Protein AF-A0A1K1NLE4-F1 (afdb_monomer_lite)

pLDDT: mean 75.54, std 18.73, range [28.31, 93.56]

Sequence (118 aa):
MPEGPSIVILKEELTLLDQEIFAGSGNIIKNEVLFRTHIHPLSKVGKLPLKKKKELIQETRQYSFDFLEWEKAFVLKKHRLPHTRKTCPQCHIPIIKEYLNATQRRSFFCNNCQLLYE

Structure (mmCIF, N/CA/C/O backbone):
data_AF-A0A1K1NLE4-F1
#
_entry.id   AF-A0A1K1NLE4-F1
#
loop_
_atom_site.group_PDB
_atom_site.id
_atom_site.type_symbol
_atom_site.label_atom_id
_atom_site.label_alt_id
_atom_site.label_comp_id
_atom_site.label_asym_id
_atom_site.label_entity_id
_atom_site.label_seq_id
_atom_site.pdbx_PDB_ins_code
_atom_site.Cartn_x
_atom_site.Cartn_y
_atom_site.Cartn_z
_atom_site.occupancy
_atom_site.B_iso_or_equiv
_atom_site.auth_seq_id
_atom_site.auth_comp_id
_atom_site.auth_asym_id
_atom_site.auth_atom_id
_atom_site.pdbx_PDB_model_num
ATOM 1 N N . MET A 1 1 ? -2.565 -28.270 20.303 1.00 33.94 1 MET A N 1
ATOM 2 C CA . MET A 1 1 ? -3.035 -27.029 19.654 1.00 33.94 1 MET A CA 1
ATOM 3 C C . MET A 1 1 ? -1.975 -25.985 19.944 1.00 33.94 1 MET A C 1
ATOM 5 O O . MET A 1 1 ? -1.832 -25.673 21.117 1.00 33.94 1 MET A O 1
ATOM 9 N N . PRO A 1 2 ? -1.137 -25.553 18.986 1.00 35.81 2 PRO A N 1
ATOM 10 C CA . PRO A 1 2 ? -0.201 -24.490 19.285 1.00 35.81 2 PRO A CA 1
ATOM 11 C C . PRO A 1 2 ? -0.934 -23.155 19.160 1.00 35.81 2 PRO A C 1
ATOM 13 O O . PRO A 1 2 ? -1.537 -22.845 18.132 1.00 35.81 2 PRO A O 1
ATOM 16 N N . GLU A 1 3 ? -0.912 -22.438 20.276 1.00 32.31 3 GLU A N 1
ATOM 17 C CA . GLU A 1 3 ? -1.165 -21.013 20.438 1.00 32.31 3 GLU A CA 1
ATOM 18 C C . GLU A 1 3 ? -0.676 -20.242 19.197 1.00 32.31 3 GLU A C 1
ATOM 20 O O . GLU A 1 3 ? 0.493 -20.331 18.811 1.00 32.31 3 GLU A O 1
ATOM 25 N N . GLY A 1 4 ? -1.592 -19.537 18.526 1.00 28.31 4 GLY A N 1
ATOM 26 C CA . GLY A 1 4 ? -1.258 -18.678 17.389 1.00 28.31 4 GLY A CA 1
ATOM 27 C C . GLY A 1 4 ? -0.307 -17.558 17.823 1.00 28.31 4 GLY A C 1
ATOM 28 O O . GLY A 1 4 ? -0.349 -17.148 18.983 1.00 28.31 4 GLY A O 1
ATOM 29 N N . PRO A 1 5 ? 0.561 -17.055 16.930 1.00 31.16 5 PRO A N 1
ATOM 30 C CA . PRO A 1 5 ? 1.585 -16.104 17.322 1.00 31.16 5 PRO A CA 1
ATOM 31 C C . PRO A 1 5 ? 0.927 -14.828 17.848 1.00 31.16 5 PRO A C 1
ATOM 33 O O . PRO A 1 5 ? 0.120 -14.186 17.170 1.00 31.16 5 PRO A O 1
ATOM 36 N N . SER A 1 6 ? 1.276 -14.503 19.090 1.00 29.28 6 SER A N 1
ATOM 37 C CA . SER A 1 6 ? 0.926 -13.280 19.793 1.00 29.28 6 SER A CA 1
ATOM 38 C C . SER A 1 6 ? 1.174 -12.071 18.897 1.00 29.28 6 SER A C 1
ATOM 40 O O . SER A 1 6 ? 2.296 -11.811 18.468 1.00 29.28 6 SER A O 1
ATOM 42 N N . ILE A 1 7 ? 0.103 -11.333 18.614 1.00 33.91 7 ILE A N 1
ATOM 43 C CA . ILE A 1 7 ? 0.139 -10.055 17.908 1.00 33.91 7 ILE A CA 1
ATOM 44 C C . ILE A 1 7 ? 0.926 -9.085 18.795 1.00 33.91 7 ILE A C 1
ATOM 46 O O . ILE A 1 7 ? 0.396 -8.566 19.776 1.00 33.91 7 ILE A O 1
ATOM 50 N N . VAL A 1 8 ? 2.203 -8.867 18.483 1.00 31.33 8 VAL A N 1
ATOM 51 C CA . VAL A 1 8 ? 3.027 -7.850 19.141 1.00 31.33 8 VAL A CA 1
ATOM 52 C C . VAL A 1 8 ? 2.498 -6.480 18.710 1.00 31.33 8 VAL A C 1
ATOM 54 O O . VAL A 1 8 ? 2.725 -6.008 17.600 1.00 31.33 8 VAL A O 1
ATOM 57 N N . ILE A 1 9 ? 1.713 -5.859 19.591 1.00 35.34 9 ILE A N 1
ATOM 58 C CA . ILE A 1 9 ? 1.218 -4.486 19.460 1.00 35.34 9 ILE A CA 1
ATOM 59 C C . ILE A 1 9 ? 2.309 -3.556 19.988 1.00 35.34 9 ILE A C 1
ATOM 61 O O . ILE A 1 9 ? 2.246 -3.160 21.143 1.00 35.34 9 ILE A O 1
ATOM 65 N N . LEU A 1 10 ? 3.313 -3.206 19.182 1.00 30.39 10 LEU A N 1
ATOM 66 C CA . LEU A 1 10 ? 4.247 -2.124 19.524 1.00 30.39 10 LEU A CA 1
ATOM 67 C C . LEU A 1 10 ? 4.722 -1.382 18.268 1.00 30.39 10 LEU A C 1
ATOM 69 O O . LEU A 1 10 ? 5.803 -1.651 17.754 1.00 30.39 10 LEU A O 1
ATOM 73 N N . LYS A 1 11 ? 3.899 -0.438 17.793 1.00 36.81 11 LYS A N 1
ATOM 74 C CA . LYS A 1 11 ? 4.255 0.899 17.259 1.00 36.81 11 LYS A CA 1
ATOM 75 C C . LYS A 1 11 ? 3.050 1.476 16.518 1.00 36.81 11 LYS A C 1
ATOM 77 O O . LYS A 1 11 ? 2.286 0.754 15.890 1.00 36.81 11 LYS A O 1
ATOM 82 N N . GLU A 1 12 ? 2.857 2.782 16.626 1.00 41.34 12 GLU A N 1
ATOM 83 C CA . GLU A 1 12 ? 1.671 3.548 16.205 1.00 41.34 12 GLU A CA 1
ATOM 84 C C . GLU A 1 12 ? 1.457 3.627 14.674 1.00 41.34 12 GLU A C 1
ATOM 86 O O . GLU A 1 12 ? 0.706 4.467 14.185 1.00 41.34 12 GLU A O 1
ATOM 91 N N . GLU A 1 13 ? 2.085 2.737 13.905 1.00 49.97 13 GLU A N 1
ATOM 92 C CA . GLU A 1 13 ? 2.140 2.724 12.444 1.00 49.97 13 GLU A CA 1
ATOM 93 C C . GLU A 1 13 ? 1.663 1.379 11.869 1.00 49.97 13 GLU A C 1
ATOM 95 O O . GLU A 1 13 ? 1.629 0.353 12.549 1.00 49.97 13 GLU A O 1
ATOM 100 N N . LEU A 1 14 ? 1.264 1.371 10.593 1.00 55.84 14 LEU A N 1
ATOM 101 C CA . LEU A 1 14 ? 0.874 0.143 9.907 1.00 55.84 14 LEU A CA 1
ATOM 102 C C . LEU A 1 14 ? 2.081 -0.811 9.813 1.00 55.84 14 LEU A C 1
ATOM 104 O O . LEU A 1 14 ? 3.017 -0.562 9.051 1.00 55.84 14 LEU A O 1
ATOM 108 N N . THR A 1 15 ? 2.034 -1.917 10.559 1.00 58.56 15 THR A N 1
ATOM 109 C CA . THR A 1 15 ? 3.124 -2.892 10.781 1.00 58.56 15 THR A CA 1
ATOM 110 C C . THR A 1 15 ? 3.544 -3.704 9.551 1.00 58.56 15 THR A C 1
ATOM 112 O O . THR A 1 15 ? 4.288 -4.671 9.665 1.00 58.56 15 THR A O 1
ATOM 115 N N . LEU A 1 16 ? 3.153 -3.294 8.342 1.00 56.44 16 LEU A N 1
ATOM 116 C CA . LEU A 1 16 ? 3.582 -3.931 7.093 1.00 56.44 16 LEU A CA 1
ATOM 117 C C . LEU A 1 16 ? 5.102 -3.946 6.895 1.00 56.44 16 LEU A C 1
ATOM 119 O O . LEU A 1 16 ? 5.571 -4.660 6.022 1.00 56.44 16 LEU A O 1
ATOM 123 N N . LEU A 1 17 ? 5.866 -3.129 7.623 1.00 54.00 17 LEU A N 1
ATOM 124 C CA . LEU A 1 17 ? 7.330 -3.091 7.539 1.00 54.00 17 LEU A CA 1
ATOM 125 C C . LEU A 1 17 ? 8.030 -3.886 8.640 1.00 54.00 17 LEU A C 1
ATOM 127 O O . LEU A 1 17 ? 9.258 -4.004 8.594 1.00 54.00 17 LEU A O 1
ATOM 131 N N . ASP A 1 18 ? 7.280 -4.386 9.618 1.00 59.34 18 ASP A N 1
ATOM 132 C CA . ASP A 1 18 ? 7.837 -5.191 10.689 1.00 59.34 18 ASP A CA 1
ATOM 133 C C . ASP A 1 18 ? 8.328 -6.513 10.094 1.00 59.34 18 ASP A C 1
ATOM 135 O O . ASP A 1 18 ? 7.537 -7.282 9.558 1.00 59.34 18 ASP A O 1
ATOM 139 N N . GLN A 1 19 ? 9.640 -6.749 10.119 1.00 55.91 19 GLN A N 1
ATOM 140 C CA . GLN A 1 19 ? 10.227 -7.959 9.541 1.00 55.91 19 GLN A CA 1
ATOM 141 C C . GLN A 1 19 ? 9.955 -9.204 10.394 1.00 55.91 19 GLN A C 1
ATOM 143 O O . GLN A 1 19 ? 10.089 -10.308 9.875 1.00 55.91 19 GLN A O 1
ATOM 148 N N . GLU A 1 20 ? 9.543 -9.047 11.656 1.00 48.22 20 GLU A N 1
ATOM 149 C CA . GLU A 1 20 ? 9.090 -10.165 12.490 1.00 48.22 20 GLU A CA 1
ATOM 150 C C . GLU A 1 20 ? 7.684 -10.629 12.081 1.00 48.22 20 GLU A C 1
ATOM 152 O O . GLU A 1 20 ?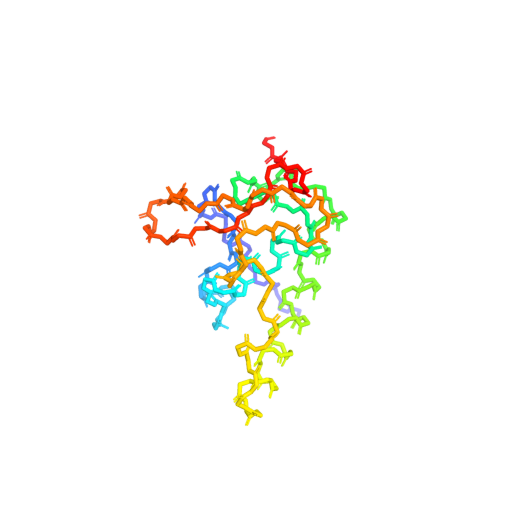 7.351 -11.803 12.223 1.00 48.22 20 GLU A O 1
ATOM 157 N N . ILE A 1 21 ? 6.873 -9.726 11.511 1.00 51.97 21 ILE A N 1
ATOM 158 C CA . ILE A 1 21 ? 5.489 -10.000 11.085 1.00 51.97 21 ILE A CA 1
ATOM 159 C C . ILE A 1 21 ? 5.402 -10.248 9.565 1.00 51.97 21 ILE A C 1
ATOM 161 O O . ILE A 1 21 ? 4.665 -11.122 9.112 1.00 51.97 21 ILE A O 1
ATOM 165 N N . PHE A 1 22 ? 6.171 -9.504 8.769 1.00 54.22 22 PHE A N 1
ATOM 166 C CA . PHE A 1 22 ? 6.225 -9.540 7.304 1.00 54.22 22 PHE A CA 1
ATOM 167 C C . PHE A 1 22 ? 7.679 -9.483 6.802 1.00 54.22 22 PHE A C 1
ATOM 169 O O . PHE A 1 22 ? 8.114 -8.504 6.180 1.00 54.22 22 PHE A O 1
ATOM 176 N N . ALA A 1 23 ? 8.440 -10.552 7.049 1.00 48.56 23 ALA A N 1
ATOM 177 C CA . ALA A 1 23 ? 9.783 -10.721 6.497 1.00 48.56 23 ALA A CA 1
ATOM 178 C C . ALA A 1 23 ? 9.770 -10.548 4.961 1.00 48.56 23 ALA A C 1
ATOM 180 O O . ALA A 1 23 ? 9.038 -11.239 4.253 1.00 48.56 23 ALA A O 1
ATOM 181 N N . GLY A 1 24 ? 10.553 -9.596 4.444 1.00 55.84 24 GLY A N 1
ATOM 182 C CA . GLY A 1 24 ? 10.638 -9.270 3.013 1.00 55.84 24 GLY A CA 1
ATOM 183 C C . GLY A 1 24 ? 9.758 -8.102 2.542 1.00 55.84 24 GLY A C 1
ATOM 184 O O . GLY A 1 24 ? 9.934 -7.620 1.421 1.00 55.84 24 GLY A O 1
ATOM 185 N N . SER A 1 25 ? 8.859 -7.571 3.381 1.00 60.22 25 SER A N 1
ATOM 186 C CA . SER A 1 25 ? 8.040 -6.409 3.012 1.00 60.22 25 SER A CA 1
ATOM 187 C C . SER A 1 25 ? 8.848 -5.104 3.067 1.00 60.22 25 SER A C 1
ATOM 189 O O . SER A 1 25 ? 9.070 -4.493 4.116 1.00 60.22 25 SER A O 1
ATOM 191 N N . GLY A 1 26 ? 9.337 -4.680 1.901 1.00 72.38 26 GLY A N 1
ATOM 192 C CA . GLY A 1 26 ? 10.045 -3.414 1.717 1.00 72.38 26 GLY A CA 1
ATOM 193 C C . GLY A 1 26 ? 9.114 -2.199 1.581 1.00 72.38 26 GLY A C 1
ATOM 194 O O . GLY A 1 26 ? 7.901 -2.309 1.411 1.00 72.38 26 GLY A O 1
ATOM 195 N N . ASN A 1 27 ? 9.692 -0.991 1.559 1.00 79.00 27 ASN A N 1
ATOM 196 C CA . ASN A 1 27 ? 8.937 0.266 1.407 1.00 79.00 27 ASN A CA 1
ATOM 197 C C . ASN A 1 27 ? 8.101 0.332 0.109 1.00 79.00 27 ASN A C 1
ATOM 199 O O . ASN A 1 27 ? 7.128 1.078 0.041 1.00 79.00 27 ASN A O 1
ATOM 203 N N . ILE A 1 28 ? 8.472 -0.437 -0.921 1.00 79.56 28 ILE A N 1
ATOM 204 C CA . ILE A 1 28 ? 7.696 -0.555 -2.162 1.00 79.56 28 ILE A CA 1
ATOM 205 C C . ILE A 1 28 ? 6.377 -1.281 -1.885 1.00 79.56 28 ILE A C 1
ATOM 207 O O . ILE A 1 28 ? 5.327 -0.706 -2.145 1.00 79.56 28 ILE A O 1
ATOM 211 N N . ILE A 1 29 ? 6.428 -2.486 -1.304 1.00 82.62 29 ILE A N 1
ATOM 212 C CA . ILE A 1 29 ? 5.238 -3.298 -1.001 1.00 82.62 29 ILE A CA 1
ATOM 213 C C . ILE A 1 29 ? 4.282 -2.510 -0.106 1.00 82.62 29 ILE A C 1
ATOM 215 O O . ILE A 1 29 ? 3.110 -2.380 -0.447 1.00 82.62 29 ILE A O 1
ATOM 219 N N . LYS A 1 30 ? 4.797 -1.867 0.954 1.00 84.50 30 LYS A N 1
ATOM 220 C CA . LYS A 1 30 ? 3.993 -0.986 1.817 1.00 84.50 30 LYS A CA 1
ATOM 221 C C . LYS A 1 30 ? 3.202 0.051 1.008 1.00 84.50 30 LYS A C 1
ATOM 223 O O . LYS A 1 30 ? 1.990 0.148 1.164 1.00 84.50 30 LYS A O 1
ATOM 228 N N . ASN A 1 31 ? 3.877 0.853 0.181 1.00 85.81 31 ASN A N 1
ATOM 229 C CA . ASN A 1 31 ? 3.219 1.944 -0.548 1.00 85.81 31 ASN A CA 1
ATOM 230 C C . ASN A 1 31 ? 2.202 1.421 -1.574 1.00 85.81 31 ASN A C 1
ATOM 232 O O . ASN A 1 31 ? 1.134 2.006 -1.728 1.00 85.81 31 ASN A O 1
ATOM 236 N N . GLU A 1 32 ? 2.518 0.322 -2.257 1.00 87.94 32 GLU A N 1
ATOM 237 C CA . GLU A 1 32 ? 1.650 -0.276 -3.277 1.00 87.94 32 GLU A CA 1
ATOM 238 C C . GLU A 1 32 ? 0.383 -0.872 -2.655 1.00 87.94 32 GLU A C 1
ATOM 240 O O . GLU A 1 32 ? -0.722 -0.586 -3.113 1.00 87.94 32 GLU A O 1
ATOM 245 N N . VAL A 1 33 ? 0.527 -1.628 -1.566 1.00 89.44 33 VAL A N 1
ATOM 246 C CA . VAL A 1 33 ? -0.598 -2.221 -0.833 1.00 89.44 33 VAL A CA 1
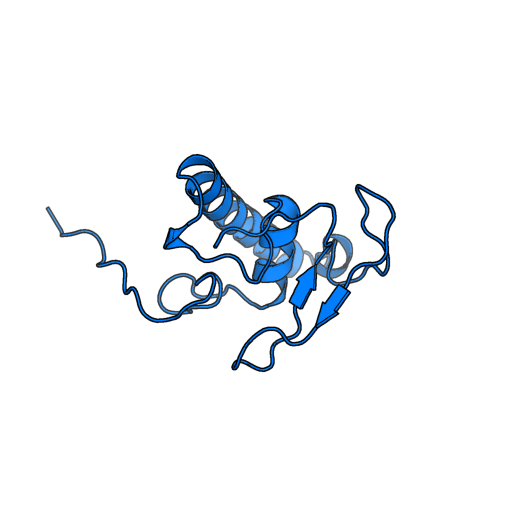ATOM 247 C C . VAL A 1 33 ? -1.481 -1.139 -0.215 1.00 89.44 33 VAL A C 1
ATOM 249 O O . VAL A 1 33 ? -2.702 -1.184 -0.359 1.00 89.44 33 VAL A O 1
ATOM 252 N N . LEU A 1 34 ? -0.893 -0.130 0.436 1.00 90.06 34 LEU A N 1
ATOM 253 C CA . LEU A 1 34 ? -1.646 0.997 1.001 1.00 90.06 34 LEU A CA 1
ATOM 254 C C . LEU A 1 34 ? -2.461 1.739 -0.060 1.00 90.06 34 LEU A C 1
ATOM 256 O O . LEU A 1 34 ? -3.614 2.100 0.177 1.00 90.06 34 LEU A O 1
ATOM 260 N N . PHE A 1 35 ? -1.868 1.949 -1.235 1.00 90.38 35 PHE A N 1
ATOM 261 C CA . PHE A 1 35 ? -2.544 2.591 -2.351 1.00 90.38 35 PHE A CA 1
ATOM 262 C C . PHE A 1 35 ? -3.710 1.738 -2.872 1.00 90.38 35 PHE A C 1
ATOM 264 O O . PHE A 1 35 ? -4.822 2.247 -2.991 1.00 90.38 35 PHE A O 1
ATOM 271 N N . ARG A 1 36 ? -3.484 0.440 -3.118 1.00 91.00 36 ARG A N 1
ATOM 272 C CA . ARG A 1 36 ? -4.502 -0.510 -3.615 1.00 91.00 36 ARG A CA 1
ATOM 273 C C . ARG A 1 36 ? -5.677 -0.689 -2.659 1.00 91.00 36 ARG A C 1
ATOM 275 O O . ARG A 1 36 ? -6.810 -0.828 -3.096 1.00 91.00 36 ARG A O 1
ATOM 282 N N . THR A 1 37 ? -5.405 -0.644 -1.360 1.00 92.19 37 THR A N 1
ATOM 283 C CA . THR A 1 37 ? -6.416 -0.819 -0.307 1.00 92.19 37 THR A CA 1
ATOM 284 C C . THR A 1 37 ? -7.080 0.484 0.121 1.00 92.19 37 THR A C 1
ATOM 286 O O . THR A 1 37 ? -7.970 0.470 0.977 1.00 92.19 37 THR A O 1
ATOM 289 N N . HIS A 1 38 ? -6.700 1.615 -0.482 1.00 93.56 38 HIS A N 1
ATOM 290 C CA . HIS A 1 38 ? -7.255 2.934 -0.178 1.00 93.56 38 HIS A CA 1
ATOM 291 C C . HIS A 1 38 ? -7.071 3.349 1.291 1.00 93.56 38 HIS A C 1
ATOM 293 O O . HIS A 1 38 ? -7.930 4.010 1.877 1.00 93.56 38 HIS A O 1
ATOM 299 N N . ILE A 1 39 ? -5.948 2.963 1.900 1.00 91.06 39 ILE A N 1
ATOM 300 C CA . ILE A 1 39 ? -5.629 3.266 3.300 1.00 91.06 39 ILE A CA 1
ATOM 301 C C . ILE A 1 39 ? -4.524 4.314 3.342 1.00 91.06 39 ILE A C 1
ATOM 303 O O . ILE A 1 39 ? -3.495 4.181 2.677 1.00 91.06 39 ILE A O 1
ATOM 307 N N . HIS A 1 40 ? -4.729 5.372 4.122 1.00 90.25 40 HIS A N 1
ATOM 308 C CA . HIS A 1 40 ? -3.730 6.417 4.300 1.00 90.25 40 HIS A CA 1
ATOM 309 C C . HIS A 1 40 ? -2.554 5.895 5.142 1.00 90.25 40 HIS A C 1
ATOM 311 O O . HIS A 1 40 ? -2.798 5.213 6.141 1.00 90.25 40 HIS A O 1
ATOM 317 N N . PRO A 1 41 ? -1.291 6.220 4.809 1.00 86.56 41 PRO A N 1
ATOM 318 C CA . PRO A 1 41 ? -0.111 5.743 5.542 1.00 86.56 41 PRO A CA 1
ATOM 319 C C . PRO A 1 41 ? -0.068 6.113 7.033 1.00 86.56 41 PRO A C 1
ATOM 321 O O . PRO A 1 41 ? 0.543 5.381 7.802 1.00 86.56 41 PRO A O 1
ATOM 324 N N . LEU A 1 42 ? -0.720 7.208 7.441 1.00 87.31 42 LEU A N 1
ATOM 325 C CA . LEU A 1 42 ? -0.864 7.604 8.855 1.00 87.31 42 LEU A CA 1
ATOM 326 C C . LEU A 1 42 ? -2.008 6.886 9.597 1.00 87.31 42 LEU A C 1
ATOM 328 O O . LEU A 1 42 ? -2.256 7.171 10.763 1.00 87.31 42 LEU A O 1
ATOM 332 N N . SER A 1 43 ? -2.736 5.978 8.942 1.00 87.06 43 SER A N 1
ATOM 333 C CA . SER A 1 43 ? -3.848 5.273 9.588 1.00 87.06 43 SER A CA 1
ATOM 334 C C . SER A 1 43 ? -3.351 4.323 10.672 1.00 87.06 43 SER A C 1
ATOM 336 O O . SER A 1 43 ? -2.402 3.563 10.465 1.00 87.06 43 SER A O 1
ATOM 338 N N . LYS A 1 44 ? -4.063 4.282 11.798 1.00 84.00 44 LYS A N 1
ATOM 339 C CA . LYS A 1 44 ? -3.772 3.355 12.895 1.00 84.00 44 LYS A CA 1
ATOM 340 C C . LYS A 1 44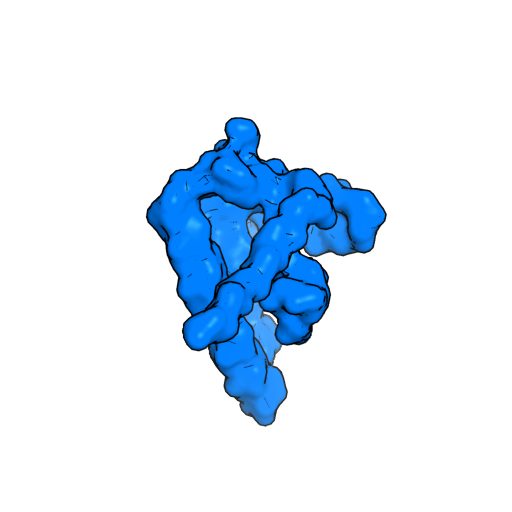 ? -4.401 1.995 12.616 1.00 84.00 44 LYS A C 1
ATOM 342 O O . LYS A 1 44 ? -5.615 1.892 12.439 1.00 84.00 44 LYS A O 1
ATOM 347 N N . VAL A 1 45 ? -3.603 0.921 12.675 1.00 80.44 45 VAL A N 1
ATOM 348 C CA . VAL A 1 45 ? -4.079 -0.464 12.453 1.00 80.44 45 VAL A CA 1
ATOM 349 C C . VAL A 1 45 ? -5.292 -0.778 13.328 1.00 80.44 45 VAL A C 1
ATOM 351 O O . VAL A 1 45 ? -6.279 -1.332 12.849 1.00 80.44 45 VAL A O 1
ATOM 354 N N . GLY A 1 46 ? -5.247 -0.392 14.609 1.00 81.56 46 GLY A N 1
ATOM 355 C CA . GLY A 1 46 ? -6.326 -0.641 15.567 1.00 81.56 46 GLY A CA 1
ATOM 356 C C . GLY A 1 46 ? -7.675 -0.066 15.128 1.00 81.56 46 GLY A C 1
ATOM 357 O O . GLY A 1 46 ? -8.706 -0.686 15.382 1.00 81.56 46 GLY A O 1
ATOM 358 N N . LYS A 1 47 ? -7.651 1.047 14.391 1.00 88.06 47 LYS A N 1
ATOM 359 C CA . LYS A 1 47 ? -8.814 1.839 13.972 1.00 88.06 47 LYS A CA 1
ATOM 360 C C . LYS A 1 47 ? -9.368 1.438 12.610 1.00 88.06 47 LYS A C 1
ATOM 362 O O . LYS A 1 47 ? -10.464 1.851 12.243 1.00 88.06 47 LYS A O 1
ATOM 367 N N . LEU A 1 48 ? -8.651 0.584 11.879 1.00 88.06 48 LEU A N 1
ATOM 368 C CA . LEU A 1 48 ? -9.148 0.028 10.628 1.00 88.06 48 LEU A CA 1
ATOM 369 C C . LEU A 1 48 ? -10.374 -0.872 10.880 1.00 88.06 48 LEU A C 1
ATOM 371 O O . LEU A 1 48 ? -10.313 -1.773 11.731 1.00 88.06 48 LEU A O 1
ATOM 375 N N . PRO A 1 49 ? -11.457 -0.717 10.096 1.00 93.06 49 PRO A N 1
ATOM 376 C CA . PRO A 1 49 ? -12.559 -1.669 10.079 1.00 93.06 49 PRO A CA 1
ATOM 377 C C . PRO A 1 49 ? -12.066 -3.086 9.767 1.00 93.06 49 PRO A C 1
ATOM 379 O O . PRO A 1 49 ? -11.131 -3.270 8.984 1.00 93.06 49 PRO A O 1
ATOM 382 N N . LEU A 1 50 ? -12.733 -4.112 10.305 1.00 90.19 50 LEU A N 1
ATOM 383 C CA . LEU A 1 50 ? -12.337 -5.513 10.093 1.00 90.19 50 LEU A CA 1
ATOM 384 C C . LEU A 1 50 ? -12.240 -5.880 8.603 1.00 90.19 50 LEU A C 1
ATOM 386 O O . LEU A 1 50 ? -11.326 -6.596 8.200 1.00 90.19 50 LEU A O 1
ATOM 390 N N . LYS A 1 51 ? -13.148 -5.346 7.776 1.00 92.38 51 LYS A N 1
ATOM 391 C CA . LYS A 1 51 ? -13.117 -5.522 6.318 1.00 92.38 51 LYS A CA 1
ATOM 392 C C . LYS A 1 51 ? -11.803 -5.011 5.717 1.00 92.38 51 LYS A C 1
ATOM 394 O O . LYS A 1 51 ? -11.166 -5.737 4.964 1.00 92.38 51 LYS A O 1
ATOM 399 N N . LYS A 1 52 ? -11.368 -3.811 6.113 1.00 91.06 52 LYS A N 1
ATOM 400 C CA . LYS A 1 52 ? -10.123 -3.196 5.635 1.00 91.06 52 LYS A CA 1
ATOM 401 C C . LYS A 1 52 ? -8.881 -3.917 6.147 1.00 91.06 52 LYS A C 1
ATOM 403 O O . LYS A 1 52 ? -7.934 -4.077 5.391 1.00 91.06 52 LYS A O 1
ATOM 408 N N . LYS A 1 53 ? -8.900 -4.433 7.381 1.00 88.31 53 LYS A N 1
ATOM 409 C CA . LYS A 1 53 ? -7.823 -5.299 7.898 1.00 88.31 53 LYS A CA 1
ATOM 410 C C . LYS A 1 53 ? -7.659 -6.564 7.049 1.00 88.31 53 LYS A C 1
ATOM 412 O O . LYS A 1 53 ? -6.543 -6.902 6.673 1.00 88.31 53 LYS A O 1
ATOM 417 N N . LYS A 1 54 ? -8.763 -7.243 6.717 1.00 88.88 54 LYS A N 1
ATOM 418 C CA . LYS A 1 54 ? -8.738 -8.443 5.860 1.00 88.88 54 LYS A CA 1
ATOM 419 C C . LYS A 1 54 ? -8.222 -8.129 4.456 1.00 88.88 54 LYS A C 1
ATOM 421 O O . LYS A 1 54 ? -7.348 -8.835 3.967 1.00 88.88 54 LYS A O 1
ATOM 426 N N . GLU A 1 55 ? -8.731 -7.056 3.856 1.00 92.00 55 GLU A N 1
ATOM 427 C CA . GLU A 1 55 ? -8.301 -6.562 2.543 1.00 92.00 55 GLU A CA 1
ATOM 428 C C . GLU A 1 55 ? -6.795 -6.261 2.531 1.00 92.00 55 GLU A C 1
ATOM 430 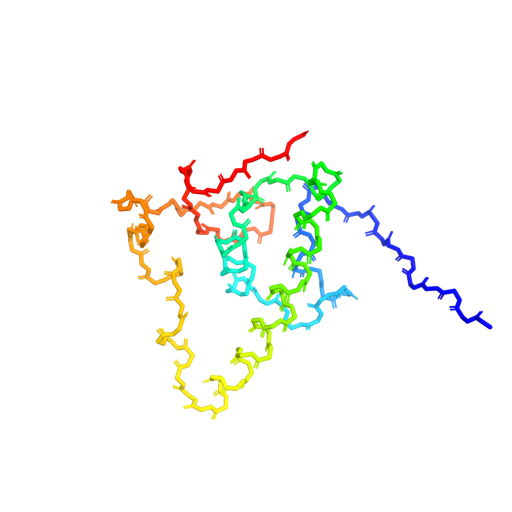O O . GLU A 1 55 ? -6.079 -6.720 1.649 1.00 92.00 55 GLU A O 1
ATOM 435 N N . LEU A 1 56 ? -6.291 -5.592 3.573 1.00 88.56 56 LEU A N 1
ATOM 436 C CA . LEU A 1 56 ? -4.872 -5.294 3.738 1.00 88.56 56 LEU A CA 1
ATOM 437 C C . LEU A 1 56 ? -3.999 -6.552 3.767 1.00 88.56 56 LEU A C 1
ATOM 439 O O . LEU A 1 56 ? -2.991 -6.617 3.066 1.00 88.56 56 LEU A O 1
ATOM 443 N N . ILE A 1 57 ? -4.378 -7.554 4.561 1.00 86.31 57 ILE A N 1
ATOM 444 C CA . ILE A 1 57 ? -3.627 -8.811 4.679 1.00 86.31 57 ILE A CA 1
ATOM 445 C C . ILE A 1 57 ? -3.634 -9.565 3.344 1.00 86.31 57 ILE A C 1
ATOM 447 O O . ILE A 1 57 ? -2.591 -10.052 2.902 1.00 86.31 57 ILE A O 1
ATOM 451 N N . GLN A 1 58 ? -4.796 -9.644 2.695 1.00 87.94 58 GLN A N 1
ATOM 452 C CA . GLN A 1 58 ? -4.953 -10.332 1.418 1.00 87.94 58 GLN A CA 1
ATOM 453 C C . GLN A 1 58 ? -4.107 -9.678 0.319 1.00 87.94 58 GLN A C 1
ATOM 455 O O . GLN A 1 58 ? -3.336 -10.374 -0.341 1.00 87.94 58 GLN A O 1
ATOM 460 N N . GLU A 1 59 ? -4.192 -8.355 0.172 1.00 89.62 59 GLU A N 1
ATOM 461 C CA . GLU A 1 59 ? -3.401 -7.608 -0.811 1.00 89.62 59 GLU A CA 1
ATOM 462 C C . GLU A 1 59 ? -1.903 -7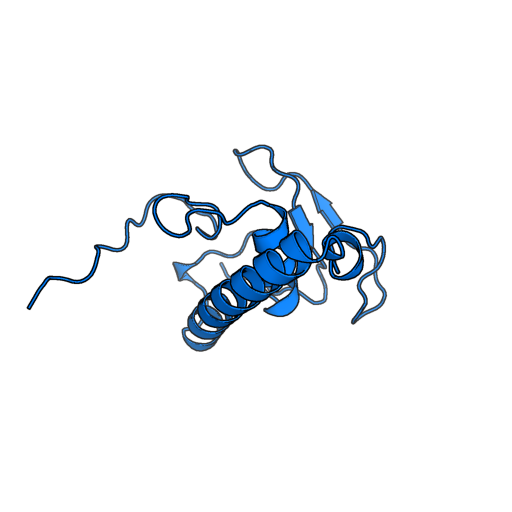.692 -0.518 1.00 89.62 59 GLU A C 1
ATOM 464 O O . GLU A 1 59 ? -1.110 -7.866 -1.438 1.00 89.62 59 GLU A O 1
ATOM 469 N N . THR A 1 60 ? -1.493 -7.647 0.755 1.00 86.31 60 THR A N 1
ATOM 470 C CA . THR A 1 60 ? -0.078 -7.815 1.131 1.00 86.31 60 THR A CA 1
ATOM 471 C C . THR A 1 60 ? 0.460 -9.163 0.681 1.00 86.31 60 THR A C 1
ATOM 473 O O . THR A 1 60 ? 1.531 -9.234 0.074 1.00 86.31 60 THR A O 1
ATOM 476 N N . ARG A 1 61 ? -0.286 -10.237 0.957 1.00 85.62 61 ARG A N 1
ATOM 477 C CA . ARG A 1 61 ? 0.095 -11.588 0.550 1.00 85.62 61 ARG A CA 1
ATOM 478 C C . ARG A 1 61 ? 0.187 -11.690 -0.969 1.00 85.62 61 ARG A C 1
ATOM 480 O O . ARG A 1 61 ? 1.221 -12.120 -1.470 1.00 85.62 61 ARG A O 1
ATOM 487 N N . GLN A 1 62 ? -0.865 -11.289 -1.681 1.00 87.75 62 GLN A N 1
ATOM 488 C CA . GLN A 1 62 ? -0.919 -11.403 -3.138 1.00 87.75 62 GLN A CA 1
ATOM 489 C C . GLN A 1 62 ? 0.203 -10.599 -3.796 1.00 87.75 62 GLN A C 1
ATOM 491 O O . GLN A 1 62 ? 0.988 -11.149 -4.562 1.00 87.75 62 GLN A O 1
ATOM 496 N N . TYR A 1 63 ? 0.347 -9.327 -3.418 1.00 87.81 63 TYR A N 1
ATOM 497 C CA . TYR A 1 63 ? 1.361 -8.452 -3.992 1.00 87.81 63 TYR A CA 1
ATOM 498 C C . TYR A 1 63 ? 2.783 -8.947 -3.708 1.00 87.81 63 TYR A C 1
ATOM 500 O O . TYR A 1 63 ? 3.668 -8.736 -4.527 1.00 87.81 63 TYR A O 1
ATOM 508 N N . SER A 1 64 ? 3.028 -9.621 -2.580 1.00 83.88 64 SER A N 1
ATOM 509 C CA . SER A 1 64 ? 4.346 -10.199 -2.280 1.00 83.88 64 SER A CA 1
ATOM 510 C C . SER A 1 64 ? 4.694 -11.373 -3.204 1.00 83.88 64 SER A C 1
ATOM 512 O O . SER A 1 64 ? 5.844 -11.493 -3.624 1.00 83.88 64 SER A O 1
ATOM 514 N N . PHE A 1 65 ? 3.714 -12.213 -3.558 1.00 86.00 65 PHE A N 1
ATOM 515 C CA . PHE A 1 65 ? 3.915 -13.273 -4.553 1.00 86.00 65 PHE A CA 1
ATOM 516 C C . PHE A 1 65 ? 4.148 -12.688 -5.944 1.00 86.00 65 PHE A C 1
ATOM 518 O O . PHE A 1 65 ? 5.148 -13.026 -6.577 1.00 86.00 65 PHE A O 1
ATOM 525 N N . ASP A 1 66 ? 3.299 -11.749 -6.366 1.00 87.38 66 ASP A N 1
ATOM 526 C CA . ASP A 1 66 ? 3.453 -11.054 -7.645 1.00 87.38 66 ASP A CA 1
ATOM 527 C C . ASP A 1 66 ? 4.822 -10.354 -7.728 1.00 87.38 66 ASP A C 1
ATOM 529 O O . ASP A 1 66 ? 5.515 -10.425 -8.741 1.00 87.38 66 ASP A O 1
ATOM 533 N N . PHE A 1 67 ? 5.260 -9.717 -6.635 1.00 85.00 67 PHE A N 1
ATOM 534 C CA . PHE A 1 67 ? 6.564 -9.064 -6.538 1.00 85.00 67 PHE A CA 1
ATOM 535 C C . PHE A 1 67 ? 7.704 -10.047 -6.797 1.00 85.00 67 PHE A C 1
ATOM 537 O O . PHE A 1 67 ? 8.590 -9.741 -7.594 1.00 85.00 67 PHE A O 1
ATOM 544 N N . LEU A 1 68 ? 7.675 -11.220 -6.156 1.00 84.44 68 LEU A N 1
ATOM 545 C CA . LEU A 1 68 ? 8.689 -12.257 -6.339 1.00 84.44 68 LEU A CA 1
ATOM 546 C C . LEU A 1 68 ? 8.719 -12.766 -7.786 1.00 84.44 68 LEU A C 1
ATOM 548 O O . LEU A 1 68 ? 9.797 -12.966 -8.349 1.00 84.44 68 LEU A O 1
ATOM 552 N N . GLU A 1 69 ? 7.555 -12.971 -8.404 1.00 87.31 69 GLU A N 1
ATOM 553 C CA . GLU A 1 69 ? 7.466 -13.364 -9.813 1.00 87.31 69 GLU A CA 1
ATOM 554 C C . GLU A 1 69 ? 8.042 -12.287 -10.737 1.00 87.31 69 GLU A C 1
ATOM 556 O O . GLU A 1 69 ? 8.870 -12.579 -11.604 1.00 87.31 69 GLU A O 1
ATOM 561 N N . TRP A 1 70 ? 7.672 -11.022 -10.527 1.00 86.81 70 TRP A N 1
ATOM 562 C CA . TRP A 1 70 ? 8.167 -9.906 -11.329 1.00 86.81 70 TRP A CA 1
ATOM 563 C C . TRP A 1 70 ? 9.655 -9.631 -11.129 1.00 86.81 70 TRP A C 1
ATOM 565 O O . TRP A 1 70 ? 10.315 -9.160 -12.059 1.00 86.81 70 TRP A O 1
ATOM 575 N N . GLU A 1 71 ? 10.183 -9.885 -9.935 1.00 84.19 71 GLU A N 1
ATOM 576 C CA . GLU A 1 71 ? 11.610 -9.797 -9.640 1.00 84.19 71 GLU A CA 1
ATOM 577 C C . GLU A 1 71 ? 12.384 -10.874 -10.404 1.00 84.19 71 GLU A C 1
ATOM 579 O O . GLU A 1 71 ? 13.320 -10.540 -11.130 1.00 84.19 71 GLU A O 1
ATOM 584 N N . LYS A 1 72 ? 11.930 -12.134 -10.354 1.00 85.44 72 LYS A N 1
ATOM 585 C CA . LYS A 1 72 ? 12.514 -13.247 -11.127 1.00 85.44 72 LYS A CA 1
ATOM 586 C C . LYS A 1 72 ? 12.456 -13.017 -12.637 1.00 85.44 72 LYS A C 1
ATOM 588 O O . LYS A 1 72 ? 13.380 -13.390 -13.353 1.00 85.44 72 LYS A O 1
ATOM 593 N N . ALA A 1 73 ? 11.384 -12.396 -13.122 1.00 88.94 73 ALA A N 1
ATOM 594 C CA . ALA A 1 73 ? 11.209 -12.051 -14.530 1.00 88.94 73 ALA A CA 1
ATOM 595 C C . ALA A 1 73 ? 11.875 -10.716 -14.929 1.00 88.94 73 ALA A C 1
ATOM 597 O O . ALA A 1 73 ? 11.765 -10.303 -16.082 1.00 88.94 73 ALA A O 1
ATOM 598 N N . PHE A 1 74 ? 12.545 -10.016 -14.004 1.00 83.81 74 PHE A N 1
ATOM 599 C CA . PHE A 1 74 ? 13.181 -8.708 -14.223 1.00 83.81 74 PHE A CA 1
ATOM 600 C C . PHE A 1 74 ? 12.233 -7.602 -14.747 1.00 83.81 74 PHE A C 1
ATOM 602 O O . PHE A 1 74 ? 12.672 -6.614 -15.343 1.00 83.81 74 PHE A O 1
ATOM 609 N N . VAL A 1 75 ? 10.923 -7.710 -14.490 1.00 85.19 75 VAL A N 1
ATOM 610 C CA . VAL A 1 75 ? 9.888 -6.753 -14.945 1.00 85.19 75 VAL A CA 1
ATOM 611 C C . VAL A 1 75 ? 9.308 -5.881 -13.832 1.00 85.19 75 VAL A C 1
ATOM 613 O O . VAL A 1 75 ? 8.485 -5.008 -14.108 1.00 85.19 75 VAL A O 1
ATOM 616 N N . LEU A 1 76 ? 9.785 -6.020 -12.592 1.00 78.19 76 LEU A N 1
ATOM 617 C CA . LEU A 1 76 ? 9.261 -5.332 -11.403 1.00 78.19 76 LEU A CA 1
ATOM 618 C C . LEU A 1 76 ? 9.015 -3.822 -11.585 1.00 78.19 76 LEU A C 1
ATOM 620 O O . LEU A 1 76 ? 8.012 -3.280 -11.121 1.00 78.19 76 LEU A O 1
ATOM 624 N N . LYS A 1 77 ? 9.907 -3.112 -12.291 1.00 70.75 77 LYS A N 1
ATOM 625 C CA . LYS A 1 77 ? 9.779 -1.656 -12.491 1.00 70.75 77 LYS A CA 1
ATOM 626 C C . LYS A 1 77 ? 8.493 -1.255 -13.227 1.00 70.75 77 LYS A C 1
ATOM 628 O O . LYS A 1 77 ? 8.032 -0.138 -13.002 1.00 70.75 77 LYS A O 1
ATOM 633 N N . LYS A 1 78 ? 7.930 -2.134 -14.065 1.00 74.81 78 LYS A N 1
ATOM 634 C CA . LYS A 1 78 ? 6.725 -1.877 -14.874 1.00 74.81 78 LYS A CA 1
ATOM 635 C C . LYS A 1 78 ? 5.430 -1.925 -14.056 1.00 74.81 78 LYS A C 1
ATOM 637 O O . LYS A 1 78 ? 4.451 -1.304 -14.453 1.00 74.81 78 LYS A O 1
ATOM 642 N N . HIS A 1 79 ? 5.438 -2.612 -12.914 1.00 73.50 79 HIS A N 1
ATOM 643 C CA . HIS A 1 79 ? 4.231 -2.895 -12.128 1.00 73.50 79 HIS A CA 1
ATOM 644 C C . HIS A 1 79 ? 4.010 -1.947 -10.939 1.00 73.50 79 HIS A C 1
ATOM 646 O O . HIS A 1 79 ? 2.982 -2.033 -10.272 1.00 73.50 79 HIS A O 1
ATOM 652 N N . ARG A 1 80 ? 4.937 -1.011 -10.692 1.00 67.12 80 ARG A N 1
ATOM 653 C CA . ARG A 1 80 ? 4.826 -0.030 -9.599 1.00 67.12 80 ARG A CA 1
ATOM 654 C C . ARG A 1 80 ? 3.868 1.106 -9.971 1.00 67.12 80 ARG A C 1
ATOM 656 O O . ARG A 1 80 ? 4.068 1.755 -11.002 1.00 67.12 80 ARG A O 1
ATOM 663 N N . LEU A 1 81 ? 2.854 1.357 -9.141 1.00 65.50 81 LEU A N 1
ATOM 664 C CA . LEU A 1 81 ? 1.829 2.382 -9.353 1.00 65.50 81 LEU A CA 1
ATOM 665 C C . LEU A 1 81 ? 2.206 3.718 -8.669 1.00 65.50 81 LEU A C 1
ATOM 667 O O . LEU A 1 81 ? 2.612 4.631 -9.391 1.00 65.50 81 LEU A O 1
ATOM 671 N N . PRO A 1 82 ? 2.131 3.904 -7.333 1.00 59.56 82 PRO A N 1
ATOM 672 C CA . PRO A 1 82 ? 2.473 5.173 -6.684 1.00 59.56 82 PRO A CA 1
ATOM 673 C C . PRO A 1 82 ? 3.968 5.504 -6.685 1.00 59.56 82 PRO A C 1
ATOM 675 O O . PRO A 1 82 ? 4.330 6.679 -6.697 1.00 59.56 82 PRO A O 1
ATOM 678 N N . HIS A 1 83 ? 4.859 4.508 -6.673 1.00 56.69 83 HIS A N 1
ATOM 679 C CA . HIS A 1 83 ? 6.286 4.773 -6.447 1.00 56.69 83 HIS A CA 1
ATOM 680 C C . HIS A 1 83 ? 6.968 5.508 -7.618 1.00 56.69 83 HIS A C 1
ATOM 682 O O . HIS A 1 83 ? 7.934 6.246 -7.427 1.00 56.69 83 HIS A O 1
ATOM 688 N N . THR A 1 84 ? 6.468 5.317 -8.839 1.00 61.16 84 THR A N 1
ATOM 689 C CA . THR A 1 84 ? 7.048 5.861 -10.079 1.00 61.16 84 THR A CA 1
ATOM 690 C C . THR A 1 84 ? 6.214 6.985 -10.693 1.00 61.16 84 THR A C 1
ATOM 692 O O . THR A 1 84 ? 6.710 7.698 -11.566 1.00 61.16 84 THR A O 1
ATOM 695 N N . ARG A 1 85 ? 4.970 7.189 -10.240 1.00 73.06 85 ARG A N 1
ATOM 696 C CA . ARG A 1 85 ? 4.041 8.164 -10.828 1.00 73.06 85 ARG A CA 1
ATOM 697 C C . ARG A 1 85 ? 4.026 9.484 -10.054 1.00 73.06 85 ARG A C 1
ATOM 699 O O . ARG A 1 85 ? 4.231 9.535 -8.843 1.00 73.06 85 ARG A O 1
ATOM 706 N N . LYS A 1 86 ? 3.813 10.586 -10.779 1.00 82.25 86 LYS A N 1
ATOM 707 C CA . LYS A 1 86 ? 3.607 11.931 -10.201 1.00 82.25 86 LYS A CA 1
ATOM 708 C C . LYS A 1 86 ? 2.132 12.211 -9.899 1.00 82.25 86 LYS A C 1
ATOM 710 O O . LYS A 1 86 ? 1.838 13.049 -9.057 1.00 82.25 86 LYS A O 1
ATOM 715 N N . THR A 1 87 ? 1.238 11.479 -10.554 1.00 87.75 87 THR A N 1
ATOM 716 C CA . THR A 1 87 ? -0.205 11.706 -10.542 1.00 87.75 87 THR A CA 1
ATOM 717 C C . THR A 1 87 ? -0.921 10.406 -10.196 1.00 87.75 87 THR A C 1
ATOM 719 O O . THR A 1 87 ? -0.518 9.332 -10.651 1.00 87.75 87 THR A O 1
ATOM 722 N N . CYS A 1 88 ? -1.969 10.500 -9.381 1.00 88.19 88 CYS A N 1
ATOM 723 C CA . CYS A 1 88 ? -2.804 9.376 -8.996 1.00 88.19 88 CYS A CA 1
ATOM 724 C C . CYS A 1 88 ? -3.504 8.803 -10.240 1.00 88.19 88 CYS A C 1
ATOM 726 O O . CYS A 1 88 ? -4.202 9.549 -10.925 1.00 88.19 88 CYS A O 1
ATOM 728 N N . PRO A 1 89 ? -3.372 7.498 -10.537 1.00 86.81 89 PRO A N 1
ATOM 729 C CA . PRO A 1 89 ? -4.032 6.882 -11.690 1.00 86.81 89 PRO A CA 1
ATOM 730 C C . PRO A 1 89 ? -5.559 6.799 -11.571 1.00 86.81 89 PRO A C 1
ATOM 732 O O . PRO A 1 89 ? -6.211 6.459 -12.549 1.00 86.81 89 PRO A O 1
ATOM 735 N N . GLN A 1 90 ? -6.120 7.052 -10.385 1.00 87.00 90 GLN A N 1
ATOM 736 C CA . GLN A 1 90 ? -7.551 6.911 -10.121 1.00 87.00 90 GLN A CA 1
ATOM 737 C C . GLN A 1 90 ? -8.266 8.269 -10.206 1.00 87.00 90 GLN A C 1
ATOM 739 O O . GLN A 1 90 ? -9.173 8.441 -11.012 1.00 87.00 90 GLN A O 1
ATOM 744 N N . CYS A 1 91 ? -7.803 9.266 -9.443 1.00 90.88 91 CYS A N 1
ATOM 745 C CA . CYS A 1 91 ? -8.435 10.590 -9.383 1.00 90.88 91 CYS A CA 1
ATOM 746 C C . CYS A 1 91 ? -7.638 11.716 -10.061 1.00 90.88 91 CYS A C 1
ATOM 748 O O . CYS A 1 91 ? -8.027 12.873 -9.968 1.00 90.88 91 CYS A O 1
ATOM 750 N N . HIS A 1 92 ? -6.520 11.403 -10.721 1.00 89.06 92 HIS A N 1
ATOM 751 C CA . HIS A 1 92 ? -5.727 12.342 -11.526 1.00 89.06 92 HIS A CA 1
ATOM 752 C C . HIS A 1 92 ? -5.140 13.563 -10.788 1.00 89.06 92 HIS A C 1
ATOM 754 O O . HIS A 1 92 ? -4.627 14.477 -11.431 1.00 89.06 92 HIS A O 1
ATOM 760 N N . ILE A 1 93 ? -5.122 13.565 -9.450 1.00 89.94 93 ILE A N 1
ATOM 761 C CA . ILE A 1 93 ? -4.436 14.598 -8.652 1.00 89.94 93 ILE A CA 1
ATOM 762 C C . ILE A 1 93 ? -2.979 14.206 -8.346 1.00 89.94 93 ILE A C 1
ATOM 764 O O . ILE A 1 93 ? -2.643 13.018 -8.406 1.00 89.94 93 ILE A O 1
ATOM 768 N N . PRO A 1 94 ? -2.102 15.158 -7.980 1.00 91.12 94 PRO A N 1
ATOM 769 C CA . PRO A 1 94 ? -0.719 14.857 -7.611 1.00 91.12 94 PRO A CA 1
ATOM 770 C C . PRO A 1 94 ? -0.592 13.858 -6.447 1.00 91.12 94 PRO A C 1
ATOM 772 O O . PRO A 1 94 ? -1.325 13.932 -5.462 1.00 91.12 94 PRO A O 1
ATOM 775 N N . ILE A 1 95 ? 0.366 12.931 -6.554 1.00 91.25 95 ILE A N 1
ATOM 776 C CA . ILE A 1 95 ? 0.769 12.046 -5.448 1.00 91.25 95 ILE A CA 1
ATOM 777 C C . ILE A 1 95 ? 1.689 12.817 -4.503 1.00 91.25 95 ILE A C 1
ATOM 779 O O . ILE A 1 95 ? 2.671 13.426 -4.935 1.00 91.25 95 ILE A O 1
ATOM 783 N N . ILE A 1 96 ? 1.400 12.722 -3.210 1.00 89.31 96 ILE A N 1
ATOM 784 C CA . ILE A 1 96 ? 2.177 13.324 -2.131 1.00 89.31 96 ILE A CA 1
ATOM 785 C C . ILE A 1 96 ? 3.343 12.403 -1.777 1.00 89.31 96 ILE A C 1
ATOM 787 O O . ILE A 1 96 ? 3.216 11.175 -1.772 1.00 89.31 96 ILE A O 1
ATOM 791 N N . LYS A 1 97 ? 4.503 13.013 -1.524 1.00 88.62 97 LYS A N 1
ATOM 792 C CA . LYS A 1 97 ? 5.769 12.330 -1.246 1.00 88.62 97 LYS A CA 1
ATOM 793 C C . LYS A 1 97 ? 6.373 12.902 0.025 1.00 88.62 97 LYS A C 1
ATOM 795 O O . LYS A 1 97 ? 7.083 13.899 -0.033 1.00 88.62 97 LYS A O 1
ATOM 800 N N . GLU A 1 98 ? 6.117 12.254 1.151 1.00 84.88 98 GLU A N 1
ATOM 801 C CA . GLU A 1 98 ? 6.486 12.784 2.466 1.00 84.88 98 GLU A CA 1
ATOM 802 C C . GLU A 1 98 ? 7.167 11.740 3.346 1.00 84.88 98 GLU A C 1
ATOM 804 O O . GLU A 1 98 ? 7.038 10.529 3.148 1.00 84.88 98 GLU A O 1
ATOM 809 N N . TYR A 1 99 ? 7.921 12.232 4.325 1.00 81.81 99 TYR A N 1
ATOM 810 C CA . TYR A 1 99 ? 8.522 11.435 5.385 1.00 81.81 99 TYR A CA 1
ATOM 811 C C . TYR A 1 99 ? 7.595 11.497 6.591 1.00 81.81 99 TYR A C 1
ATOM 813 O O . TYR A 1 99 ? 7.638 12.439 7.370 1.00 81.81 99 TYR A O 1
ATOM 821 N N . LEU A 1 100 ? 6.717 10.507 6.691 1.00 73.38 100 LEU A N 1
ATOM 822 C CA . LEU A 1 100 ? 5.611 10.518 7.646 1.00 73.38 100 LEU A CA 1
ATOM 823 C C . LEU A 1 100 ? 5.962 9.887 9.005 1.00 73.38 100 LEU A C 1
ATOM 825 O O . LEU A 1 100 ? 5.195 10.009 9.952 1.00 73.38 100 LEU A O 1
ATOM 829 N N . ASN A 1 101 ? 7.100 9.191 9.104 1.00 63.81 101 ASN A N 1
ATOM 830 C CA . ASN A 1 101 ? 7.408 8.303 10.225 1.00 63.81 101 ASN A CA 1
ATOM 831 C C . ASN A 1 101 ? 8.844 8.534 10.726 1.00 63.81 101 ASN A C 1
ATOM 833 O O . ASN A 1 101 ? 9.727 8.934 9.960 1.00 63.81 101 ASN A O 1
ATOM 837 N N . ALA A 1 102 ? 9.113 8.132 11.973 1.00 56.56 102 ALA A N 1
ATOM 838 C CA . ALA A 1 102 ? 10.450 8.129 12.581 1.00 56.56 102 ALA A CA 1
ATOM 839 C C . ALA A 1 102 ? 11.478 7.266 11.819 1.00 56.56 102 ALA A C 1
ATOM 841 O O . ALA A 1 102 ? 12.682 7.468 11.940 1.00 56.56 102 ALA A O 1
ATOM 842 N N . THR A 1 103 ? 11.015 6.326 10.989 1.00 58.53 103 THR A N 1
ATOM 843 C CA . THR A 1 103 ? 11.869 5.432 10.193 1.00 58.53 103 THR A CA 1
ATOM 844 C C . THR A 1 103 ? 12.543 6.112 8.992 1.00 58.53 103 THR A C 1
ATOM 846 O O . THR A 1 103 ? 13.248 5.436 8.245 1.00 58.53 103 THR A O 1
ATOM 849 N N . GLN A 1 104 ? 12.329 7.421 8.773 1.00 66.00 104 GLN A N 1
ATOM 850 C CA . GLN A 1 104 ? 12.869 8.204 7.645 1.00 66.00 104 GLN A CA 1
ATOM 851 C C . GLN A 1 104 ? 12.613 7.571 6.263 1.00 66.00 104 GLN A C 1
ATOM 853 O O . GLN A 1 104 ? 13.296 7.856 5.277 1.00 66.00 104 GLN A O 1
ATOM 858 N N . ARG A 1 105 ? 11.593 6.715 6.146 1.00 73.31 105 ARG A N 1
ATOM 859 C CA . ARG A 1 105 ? 11.197 6.106 4.875 1.00 73.31 105 ARG A CA 1
ATOM 860 C C . ARG A 1 105 ? 10.132 6.964 4.212 1.00 73.31 105 ARG A C 1
ATOM 862 O O . ARG A 1 105 ? 9.083 7.228 4.791 1.00 73.31 105 ARG A O 1
ATOM 869 N N . ARG A 1 106 ? 10.392 7.362 2.967 1.00 82.38 106 ARG A N 1
ATOM 870 C CA . ARG A 1 106 ? 9.458 8.162 2.171 1.00 82.38 106 ARG A CA 1
ATOM 871 C C . ARG A 1 106 ? 8.199 7.355 1.838 1.00 82.38 106 ARG A C 1
ATOM 873 O O . ARG A 1 106 ? 8.298 6.239 1.317 1.00 82.38 106 ARG A O 1
ATOM 880 N N . SER A 1 107 ? 7.036 7.932 2.093 1.00 83.88 107 SER A N 1
ATOM 881 C CA . SER A 1 107 ? 5.726 7.389 1.740 1.00 83.88 107 SER A CA 1
ATOM 882 C C . SER A 1 107 ? 5.180 8.100 0.501 1.00 83.88 107 SER A C 1
ATOM 884 O O . SER A 1 107 ? 5.443 9.284 0.291 1.00 83.88 107 SER A O 1
ATOM 886 N N . PHE A 1 108 ? 4.447 7.363 -0.332 1.00 88.00 108 PHE A N 1
ATOM 887 C CA . PHE A 1 108 ? 3.843 7.860 -1.570 1.00 88.00 108 PHE A CA 1
ATOM 888 C C . PHE A 1 108 ? 2.347 7.581 -1.515 1.00 88.00 108 PHE A C 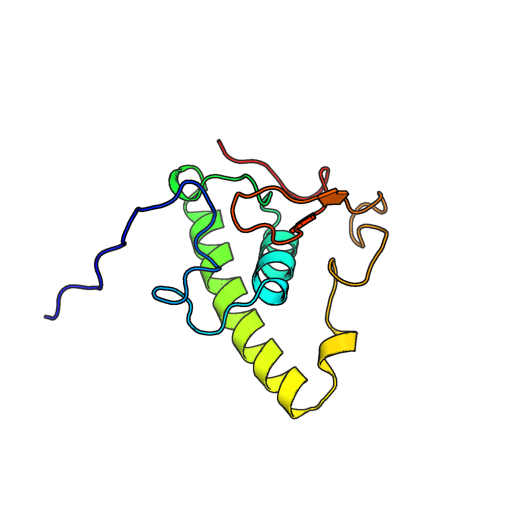1
ATOM 890 O O . PHE A 1 108 ? 1.955 6.416 -1.464 1.00 88.00 108 PHE A O 1
ATOM 897 N N . PHE A 1 109 ? 1.522 8.625 -1.489 1.00 89.12 109 PHE A N 1
ATOM 898 C CA . PHE A 1 109 ? 0.087 8.471 -1.253 1.00 89.12 109 PHE A CA 1
ATOM 899 C C . PHE A 1 109 ? -0.754 9.570 -1.911 1.00 89.12 109 PHE A C 1
ATOM 901 O O . PHE A 1 109 ? -0.249 10.603 -2.346 1.00 89.12 109 PHE A O 1
ATOM 908 N N . CYS A 1 110 ? -2.057 9.328 -2.012 1.00 91.81 110 CYS A N 1
ATOM 909 C CA . CYS A 1 110 ? -3.047 10.242 -2.560 1.00 91.81 110 CYS A CA 1
ATOM 910 C C . CYS A 1 110 ? -4.075 10.613 -1.484 1.00 91.81 110 CYS A C 1
ATOM 912 O O . CYS A 1 110 ? -4.858 9.759 -1.075 1.00 91.81 110 CYS A O 1
ATOM 914 N N . ASN A 1 111 ? -4.137 11.893 -1.102 1.00 90.75 111 ASN A N 1
ATOM 915 C CA . ASN A 1 111 ? -5.074 12.385 -0.077 1.00 90.75 111 ASN A CA 1
ATOM 916 C C . ASN A 1 111 ? -6.556 12.277 -0.447 1.00 90.75 111 ASN A C 1
ATOM 918 O O . ASN A 1 111 ? -7.402 12.332 0.434 1.00 90.75 111 ASN A O 1
ATOM 922 N N . ASN A 1 112 ? -6.883 12.124 -1.729 1.00 92.88 112 ASN A N 1
ATOM 923 C CA . ASN A 1 112 ? -8.270 11.943 -2.151 1.00 92.88 112 ASN A CA 1
ATOM 924 C C . ASN A 1 112 ? -8.693 10.468 -2.162 1.00 92.88 112 ASN A C 1
ATOM 926 O O . ASN A 1 112 ? -9.826 10.145 -1.836 1.00 92.88 112 ASN A O 1
ATOM 930 N N . CYS A 1 113 ? -7.794 9.563 -2.566 1.00 92.19 113 CYS A N 1
ATOM 931 C CA . CYS A 1 113 ? -8.126 8.144 -2.728 1.00 92.19 113 CYS A CA 1
ATOM 932 C C . CYS A 1 113 ? -7.853 7.302 -1.483 1.00 92.19 113 CYS A C 1
ATOM 934 O O . CYS A 1 113 ? -8.376 6.195 -1.397 1.00 92.19 113 CYS A O 1
ATOM 936 N N . GLN A 1 114 ? -6.989 7.757 -0.576 1.00 91.94 114 GLN A N 1
ATOM 937 C CA . GLN A 1 114 ? -6.593 6.999 0.607 1.00 91.94 114 GLN A CA 1
ATOM 938 C C . GLN A 1 114 ? -7.188 7.633 1.859 1.00 91.94 114 GLN A C 1
ATOM 940 O O . GLN A 1 114 ? -6.895 8.780 2.181 1.00 91.94 114 GLN A O 1
ATOM 945 N N . LEU A 1 115 ? -8.011 6.861 2.566 1.00 93.56 115 LEU A N 1
ATOM 946 C CA . LEU A 1 115 ? -8.741 7.310 3.746 1.00 93.56 115 LEU A CA 1
ATOM 947 C C . LEU A 1 115 ? -7.895 7.150 5.008 1.00 93.56 115 LEU A C 1
ATOM 949 O O . LEU A 1 115 ? -7.245 6.117 5.194 1.00 93.56 115 LEU A O 1
ATOM 953 N N . LEU A 1 116 ? -7.929 8.165 5.869 1.00 90.94 116 LEU A N 1
ATOM 954 C CA . LEU A 1 116 ? -7.282 8.157 7.175 1.00 90.94 116 LEU A CA 1
ATOM 955 C C . LEU A 1 116 ? -8.216 7.564 8.237 1.00 90.94 116 LEU A C 1
ATOM 957 O O . LEU A 1 116 ? -9.378 7.954 8.329 1.00 90.94 116 LEU A O 1
ATOM 961 N N . TYR A 1 117 ? -7.697 6.630 9.036 1.00 86.25 117 TYR A N 1
ATOM 962 C CA . TYR A 1 117 ? -8.416 6.003 10.150 1.00 86.25 117 TYR A CA 1
ATOM 963 C C . TYR A 1 117 ? -7.670 6.268 11.471 1.00 86.25 117 TYR A C 1
ATOM 965 O O . TYR A 1 117 ? -6.542 5.789 11.631 1.00 86.25 117 TYR A O 1
ATOM 973 N N . GLU A 1 118 ? -8.290 6.999 12.410 1.00 83.75 118 GLU A N 1
ATOM 974 C CA . GLU A 1 118 ? -7.670 7.510 13.659 1.00 83.75 118 GLU A CA 1
ATOM 975 C C . GLU A 1 118 ? -8.343 7.083 14.967 1.00 83.75 118 GLU A C 1
ATOM 977 O O . GLU A 1 118 ? -9.530 6.686 15.000 1.00 83.75 118 GLU A O 1
#

Foldseek 3Di:
DDDDDDDPPDDQWDCLVPCVVPNPRDLQLVQQLQAVLLADRNAGLVQDDPVSNVSSVVSSVVVSVVCVVCVVVVNNVVPRQQVPDQAHPPPGHGWDWDQPDPVSRIHTGDPVRHDHGD

Radius of gyration: 14.58 Å; chains: 1; bounding box: 26×42×35 Å

Organism: NCBI:txid1004

InterPro domains:
  IPR010979 Small ribosomal subunit protein uS13-like, H2TH [SSF46946] (15-73)
  IPR015886 Formamidopyrimidine-DNA glycosylase, H2TH DNA-binding [PF06831] (15-61)

Secondary structure (DSSP, 8-state):
---PPP-----SS-GGG-TTTSTT--HHHHHHHHHHTTB-TT--GGGS-HHHHHHHHHHHHHHHHHHHHHHHTT-GGGS-STTT-SB-TTT-SBPEEEE-STT-PEEEE-TTTSB---